Protein AF-A0A2N4SJC4-F1 (afdb_monomer_lite)

pLDDT: mean 71.01, std 21.34, range [36.41, 94.25]

Secondary structure (DSSP, 8-state):
-EEEETTHHHHHHHTT--GGGEEEE-TT-EEEETTEEEE-PPP--------------------------

Foldseek 3Di:
DEEAAPPVLVVVVVVPDDSVPYDHDYAQDWDDDPNDIAHHHDDDDDDPDPDPDDPDDGDPDDDDDPPDD

Radius of gyration: 14.37 Å; chains: 1; bounding box: 45×20×31 Å

Sequence (69 aa):
MFITPLDVGECLIAWGVDPARIRELDWWNETNVGGIRLTAVPAQRHVKLATPLWRSDIVILVHERVALT

Structure (mmCIF, N/CA/C/O backbone):
data_AF-A0A2N4SJC4-F1
#
_entry.id   AF-A0A2N4SJC4-F1
#
loop_
_atom_site.group_PDB
_atom_site.id
_atom_site.type_symbol
_atom_site.label_atom_id
_atom_site.label_alt_id
_atom_site.label_comp_id
_atom_site.label_asym_id
_atom_site.label_entity_id
_atom_site.label_seq_id
_atom_site.pdbx_PDB_ins_code
_atom_site.Cartn_x
_atom_site.Cartn_y
_atom_site.Cartn_z
_atom_site.occupancy
_atom_site.B_iso_or_equiv
_atom_site.auth_seq_id
_atom_site.auth_comp_id
_atom_site.auth_asym_id
_atom_site.auth_atom_id
_atom_site.pdbx_PDB_model_num
ATOM 1 N N . MET A 1 1 ? -3.164 -8.762 -1.959 1.00 83.12 1 MET A N 1
ATOM 2 C CA . MET A 1 1 ? -3.344 -7.329 -2.243 1.00 83.12 1 MET A CA 1
ATOM 3 C C . MET A 1 1 ? -2.433 -6.563 -1.299 1.00 83.12 1 MET A C 1
ATOM 5 O O . MET A 1 1 ? -2.328 -6.972 -0.150 1.00 83.12 1 MET A O 1
ATOM 9 N N . PHE A 1 2 ? -1.738 -5.548 -1.795 1.00 86.94 2 PHE A N 1
ATOM 10 C CA . PHE A 1 2 ? -0.796 -4.689 -1.086 1.00 86.94 2 PHE A CA 1
ATOM 11 C C . PHE A 1 2 ? -1.388 -3.288 -1.029 1.00 86.94 2 PHE A C 1
ATOM 13 O O . PHE A 1 2 ? -1.867 -2.789 -2.045 1.00 86.94 2 PHE A O 1
ATOM 20 N N . ILE A 1 3 ? -1.369 -2.686 0.155 1.00 89.38 3 ILE A N 1
ATOM 21 C CA . ILE A 1 3 ? -1.780 -1.299 0.365 1.00 89.38 3 ILE A CA 1
ATOM 22 C C . ILE A 1 3 ? -0.553 -0.537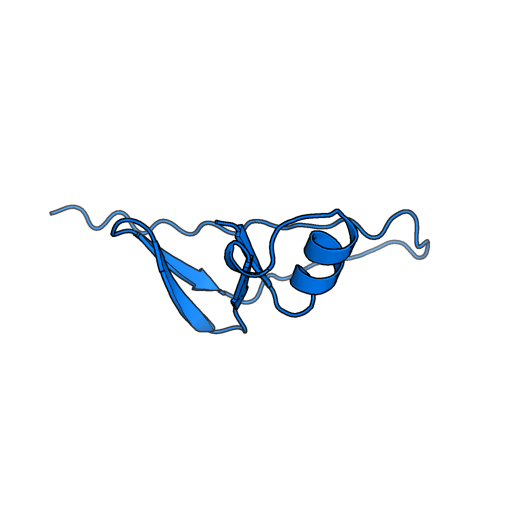 0.826 1.00 89.38 3 ILE A C 1
ATOM 24 O O . ILE A 1 3 ? 0.083 -0.945 1.799 1.00 89.38 3 ILE A O 1
ATOM 28 N N . THR A 1 4 ? -0.212 0.535 0.126 1.00 87.00 4 THR A N 1
ATOM 29 C CA . THR A 1 4 ? 1.024 1.279 0.367 1.00 87.00 4 THR A CA 1
ATOM 30 C C . THR A 1 4 ? 0.791 2.787 0.278 1.00 87.00 4 THR A C 1
ATOM 32 O O . THR A 1 4 ? -0.227 3.220 -0.263 1.00 87.00 4 THR A O 1
ATOM 35 N N . PRO A 1 5 ? 1.723 3.606 0.789 1.00 87.62 5 PRO A N 1
ATOM 36 C CA . PRO A 1 5 ? 1.803 5.016 0.421 1.00 87.62 5 PRO A 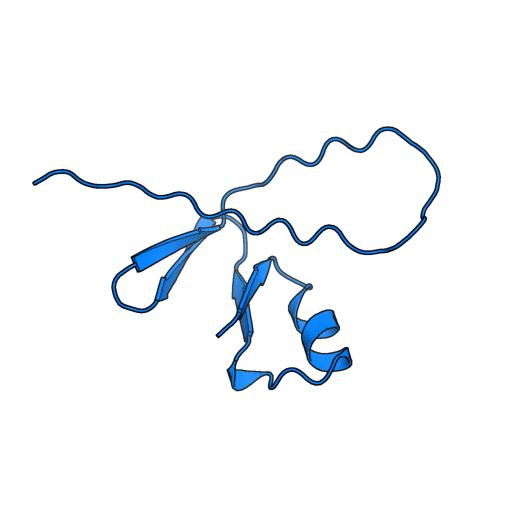CA 1
ATOM 37 C C . PRO A 1 5 ? 2.030 5.198 -1.086 1.00 87.62 5 PRO A C 1
ATOM 39 O O . PRO A 1 5 ? 2.403 4.241 -1.775 1.00 87.62 5 PRO A O 1
ATOM 42 N N . LEU A 1 6 ? 1.848 6.433 -1.558 1.00 88.19 6 LEU A N 1
ATOM 43 C CA . LEU A 1 6 ? 2.258 6.859 -2.897 1.00 88.19 6 LEU A CA 1
ATOM 44 C C . LEU A 1 6 ? 3.741 6.547 -3.167 1.00 88.19 6 LEU A C 1
ATOM 46 O O . LEU A 1 6 ? 4.569 6.572 -2.252 1.00 88.19 6 LEU A O 1
ATOM 50 N N . ASP A 1 7 ? 4.048 6.266 -4.432 1.00 87.75 7 ASP A N 1
ATOM 51 C CA . ASP A 1 7 ? 5.368 5.965 -5.006 1.00 87.75 7 ASP A CA 1
ATOM 52 C C . ASP A 1 7 ? 6.049 4.665 -4.522 1.00 87.75 7 ASP A C 1
ATOM 54 O O . ASP A 1 7 ? 7.147 4.320 -4.971 1.00 87.75 7 ASP A O 1
ATOM 58 N N . VAL A 1 8 ? 5.425 3.903 -3.621 1.00 87.19 8 VAL A N 1
ATOM 59 C CA . VAL A 1 8 ? 5.946 2.602 -3.155 1.00 87.19 8 VAL A CA 1
ATOM 60 C C . VAL A 1 8 ? 5.590 1.475 -4.132 1.00 87.19 8 VAL A C 1
ATOM 62 O O . VAL A 1 8 ? 6.304 0.470 -4.212 1.00 87.19 8 VAL A O 1
ATOM 65 N N . GLY A 1 9 ? 4.517 1.639 -4.900 1.00 87.81 9 GLY A N 1
ATOM 66 C CA . GLY A 1 9 ? 4.024 0.687 -5.885 1.00 87.81 9 GLY A CA 1
ATOM 67 C C . GLY A 1 9 ? 5.049 0.393 -6.972 1.00 87.81 9 GLY A C 1
ATOM 68 O O . GLY A 1 9 ? 5.294 -0.774 -7.262 1.00 87.81 9 GLY A O 1
ATOM 69 N N . GLU A 1 10 ? 5.739 1.414 -7.478 1.00 91.56 10 GLU A N 1
ATOM 70 C CA . GLU A 1 10 ? 6.812 1.263 -8.473 1.00 91.56 10 GLU A CA 1
ATOM 71 C C . GLU A 1 10 ? 7.935 0.332 -7.986 1.00 91.56 10 GLU A C 1
ATOM 73 O O . GLU A 1 10 ? 8.407 -0.536 -8.723 1.00 91.56 10 GLU A O 1
ATOM 78 N N . CYS A 1 11 ? 8.321 0.434 -6.709 1.00 89.56 11 CYS A N 1
ATOM 79 C CA . CYS A 1 11 ? 9.301 -0.477 -6.113 1.00 89.56 11 CYS A CA 1
ATOM 80 C C . CYS A 1 11 ? 8.789 -1.925 -6.074 1.00 89.56 11 CYS A C 1
ATOM 82 O O . CYS A 1 11 ? 9.540 -2.851 -6.381 1.00 89.56 11 CYS A O 1
ATOM 84 N N . LEU A 1 12 ? 7.518 -2.136 -5.711 1.00 85.88 12 LEU A N 1
ATOM 85 C CA . LEU A 1 12 ? 6.916 -3.474 -5.680 1.00 85.88 12 LEU A CA 1
ATOM 86 C C . LEU A 1 12 ? 6.800 -4.078 -7.088 1.00 85.88 12 LEU A C 1
ATOM 88 O O . LEU A 1 12 ? 7.063 -5.270 -7.259 1.00 85.88 12 LEU A O 1
ATOM 92 N N . ILE A 1 13 ? 6.471 -3.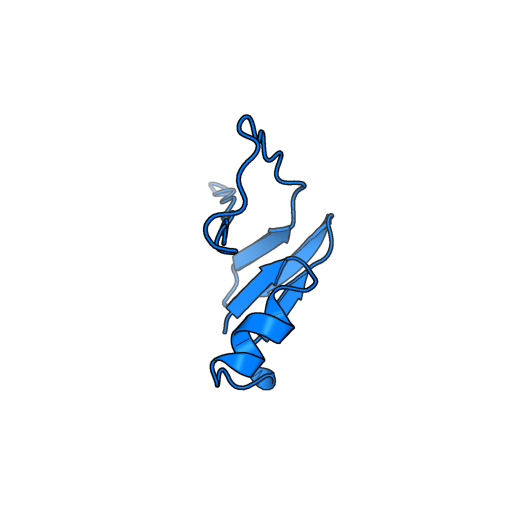264 -8.093 1.00 93.44 13 ILE A N 1
ATOM 93 C CA . ILE A 1 13 ? 6.428 -3.675 -9.503 1.00 93.44 13 ILE A CA 1
ATOM 94 C C . ILE A 1 13 ? 7.823 -4.090 -9.976 1.00 93.44 13 ILE A C 1
ATOM 96 O O . ILE A 1 13 ? 7.975 -5.162 -10.561 1.00 93.44 13 ILE A O 1
ATOM 100 N N . ALA A 1 14 ? 8.857 -3.303 -9.660 1.00 92.12 14 ALA A N 1
ATOM 101 C CA . ALA A 1 14 ? 10.244 -3.638 -9.985 1.00 92.12 14 ALA A CA 1
ATOM 102 C C . ALA A 1 14 ? 10.708 -4.962 -9.346 1.00 92.12 14 ALA A C 1
ATOM 104 O O . ALA A 1 14 ? 11.583 -5.640 -9.882 1.00 92.12 14 ALA A O 1
ATOM 105 N N . TRP A 1 15 ? 10.106 -5.359 -8.221 1.00 93.19 15 TRP A N 1
ATOM 106 C CA . TRP A 1 15 ? 10.343 -6.648 -7.563 1.00 93.19 15 TRP A CA 1
ATOM 107 C C . TRP A 1 15 ? 9.454 -7.791 -8.078 1.00 93.19 15 TRP A C 1
ATOM 109 O O . TRP A 1 15 ? 9.515 -8.901 -7.549 1.00 93.19 15 TRP A O 1
ATOM 119 N N . GLY A 1 16 ? 8.648 -7.553 -9.115 1.00 92.19 16 GLY A N 1
ATOM 120 C CA . GLY A 1 16 ? 7.824 -8.572 -9.767 1.00 92.19 16 GLY A CA 1
ATOM 121 C C . GLY A 1 16 ? 6.448 -8.784 -9.135 1.00 92.19 16 GLY A C 1
ATOM 122 O O . GLY A 1 16 ? 5.798 -9.794 -9.410 1.00 92.19 16 GLY A O 1
ATOM 123 N N . VAL A 1 17 ? 5.977 -7.866 -8.287 1.00 90.50 17 VAL A N 1
ATOM 124 C CA . VAL A 1 17 ? 4.588 -7.890 -7.817 1.00 90.50 17 VAL A CA 1
ATOM 125 C C . VAL A 1 17 ? 3.667 -7.438 -8.950 1.00 90.50 17 VAL A C 1
ATOM 127 O O . VAL A 1 17 ? 3.873 -6.387 -9.548 1.00 90.50 17 VAL A O 1
ATOM 130 N N . ASP A 1 18 ? 2.624 -8.224 -9.216 1.00 92.56 18 ASP A N 1
ATOM 131 C CA . ASP A 1 18 ? 1.569 -7.866 -10.169 1.00 92.56 18 ASP A CA 1
ATOM 132 C C . ASP A 1 18 ? 0.926 -6.509 -9.792 1.00 92.56 18 ASP A C 1
ATOM 134 O O . ASP A 1 18 ? 0.390 -6.397 -8.679 1.00 92.56 18 ASP A O 1
ATOM 138 N N . PRO A 1 19 ? 0.926 -5.502 -10.693 1.00 93.50 19 PRO A N 1
ATOM 139 C CA . PRO A 1 19 ? 0.296 -4.202 -10.464 1.00 93.50 19 PRO A CA 1
ATOM 140 C C . PRO A 1 19 ? -1.170 -4.292 -10.031 1.00 93.50 19 PRO A C 1
ATOM 142 O O . PRO A 1 19 ? -1.613 -3.502 -9.201 1.00 93.50 19 PRO A O 1
ATOM 145 N N . ALA A 1 20 ? -1.918 -5.297 -10.502 1.00 94.25 20 ALA A N 1
ATOM 146 C CA . ALA A 1 20 ? -3.317 -5.498 -10.118 1.00 94.25 20 ALA A CA 1
ATOM 147 C C . ALA A 1 20 ? -3.487 -5.831 -8.625 1.00 94.25 20 ALA A C 1
ATOM 149 O O . ALA A 1 20 ? -4.583 -5.738 -8.066 1.00 94.25 20 ALA A O 1
ATOM 150 N N . ARG A 1 21 ? -2.401 -6.231 -7.954 1.00 89.69 21 ARG A N 1
ATOM 151 C CA . ARG A 1 21 ? -2.381 -6.520 -6.521 1.00 89.69 21 ARG A CA 1
ATOM 152 C C . ARG A 1 21 ? -1.950 -5.321 -5.687 1.00 89.69 21 ARG A C 1
ATOM 154 O O . ARG A 1 21 ? -1.948 -5.489 -4.470 1.00 89.69 21 ARG A O 1
ATOM 161 N N . ILE A 1 22 ? -1.590 -4.180 -6.273 1.00 89.88 22 ILE A N 1
ATOM 162 C CA . ILE A 1 22 ? -1.057 -3.005 -5.572 1.00 89.88 22 ILE A CA 1
ATOM 163 C C . ILE A 1 22 ? -2.108 -1.896 -5.560 1.00 89.88 22 ILE A C 1
ATOM 165 O O . ILE A 1 22 ? -2.749 -1.610 -6.567 1.00 89.88 22 ILE A O 1
ATOM 169 N N . ARG A 1 23 ? -2.285 -1.258 -4.404 1.00 90.12 23 ARG A N 1
ATOM 170 C CA . ARG A 1 23 ? -3.110 -0.064 -4.256 1.00 90.12 23 ARG A CA 1
ATOM 171 C C . ARG A 1 23 ? -2.379 0.966 -3.413 1.00 90.12 23 ARG A C 1
ATOM 173 O O . ARG A 1 23 ? -2.153 0.750 -2.225 1.00 90.12 23 ARG A O 1
ATOM 180 N N . GLU A 1 24 ? -2.056 2.088 -4.031 1.00 91.06 24 GLU A N 1
ATOM 181 C CA . GLU A 1 24 ? -1.447 3.221 -3.348 1.00 91.06 24 GLU A CA 1
ATOM 182 C C . GLU A 1 24 ? -2.524 4.159 -2.805 1.00 91.06 24 GLU A C 1
ATOM 184 O O . GLU A 1 24 ? -3.570 4.360 -3.430 1.00 91.06 24 GLU A O 1
ATOM 189 N N . LEU A 1 25 ? -2.280 4.713 -1.622 1.00 89.50 25 LEU A N 1
ATOM 190 C CA . LEU A 1 25 ? -3.146 5.697 -0.987 1.00 89.50 25 LEU A CA 1
ATOM 191 C C . LEU A 1 25 ? -2.347 6.962 -0.678 1.00 89.50 25 LEU A C 1
ATOM 193 O O . LEU A 1 25 ? -1.278 6.903 -0.068 1.00 89.50 25 LEU A O 1
ATOM 197 N N . ASP A 1 26 ? -2.911 8.102 -1.069 1.00 86.75 26 ASP A N 1
ATOM 198 C CA . ASP A 1 26 ? -2.497 9.417 -0.586 1.00 86.75 26 ASP A CA 1
ATOM 199 C C . ASP A 1 26 ? -3.017 9.657 0.839 1.00 86.75 26 ASP A C 1
ATOM 201 O O . ASP A 1 26 ? -3.904 8.949 1.325 1.00 86.75 26 ASP A O 1
ATOM 205 N N . TRP A 1 27 ? -2.477 10.656 1.528 1.00 84.25 27 TRP A N 1
ATOM 206 C CA . TRP A 1 27 ? -2.936 11.039 2.854 1.00 84.25 27 TRP A CA 1
ATOM 207 C C . TRP A 1 27 ? -4.427 11.349 2.856 1.00 84.25 27 TRP A C 1
ATOM 209 O O . TRP A 1 27 ? -4.960 12.007 1.966 1.00 84.25 27 TRP A O 1
ATOM 219 N N . TRP A 1 28 ? -5.085 10.869 3.904 1.00 81.81 28 TRP A N 1
ATOM 220 C CA . TRP A 1 28 ? -6.525 10.943 4.120 1.00 81.81 28 TRP A CA 1
ATOM 221 C C . TRP A 1 28 ? -7.370 10.126 3.137 1.00 81.81 28 TRP A C 1
ATOM 223 O O . TRP A 1 28 ? -8.585 10.057 3.319 1.00 81.81 28 TRP A O 1
ATOM 233 N N . ASN A 1 29 ? -6.763 9.435 2.164 1.00 87.06 29 ASN A N 1
ATOM 234 C CA . ASN A 1 29 ? -7.494 8.474 1.348 1.00 87.06 29 ASN A CA 1
ATOM 235 C C . ASN A 1 29 ? -7.795 7.198 2.131 1.00 87.06 29 ASN A C 1
ATOM 237 O O . ASN A 1 29 ? -7.036 6.745 2.993 1.00 87.06 29 ASN A O 1
ATOM 241 N N . GLU A 1 30 ? -8.912 6.580 1.760 1.00 86.94 30 GLU A N 1
ATOM 242 C CA . GLU A 1 30 ? -9.404 5.358 2.374 1.00 86.94 30 GLU A CA 1
ATOM 243 C C . GLU A 1 30 ? -9.618 4.249 1.350 1.00 86.94 30 GLU A C 1
ATOM 245 O O . GLU A 1 30 ? -9.830 4.471 0.154 1.00 86.94 30 GLU A O 1
ATOM 250 N N . THR A 1 31 ? -9.637 3.020 1.846 1.00 87.00 31 THR A N 1
ATOM 251 C CA . THR A 1 31 ? -10.075 1.859 1.080 1.00 87.00 31 THR A CA 1
ATOM 252 C C . THR A 1 31 ? -10.693 0.815 1.991 1.00 87.00 31 THR A C 1
ATOM 254 O O . THR A 1 31 ? -10.351 0.706 3.167 1.00 87.00 31 THR A O 1
ATOM 257 N N . ASN A 1 32 ? -11.603 0.021 1.433 1.00 89.50 32 ASN A N 1
ATOM 258 C CA . ASN A 1 32 ? -12.160 -1.139 2.108 1.00 89.50 32 ASN A CA 1
ATOM 259 C C . ASN A 1 32 ? -11.508 -2.416 1.566 1.00 89.50 32 ASN A C 1
ATOM 261 O O . ASN A 1 32 ? -11.403 -2.586 0.350 1.00 89.50 32 ASN A O 1
ATOM 265 N N . VAL A 1 33 ? -11.066 -3.296 2.460 1.00 84.19 33 VAL A N 1
ATOM 266 C CA . VAL A 1 33 ? -10.523 -4.615 2.126 1.00 84.19 33 VAL A CA 1
ATOM 267 C C . VAL A 1 33 ? -11.162 -5.638 3.046 1.00 84.1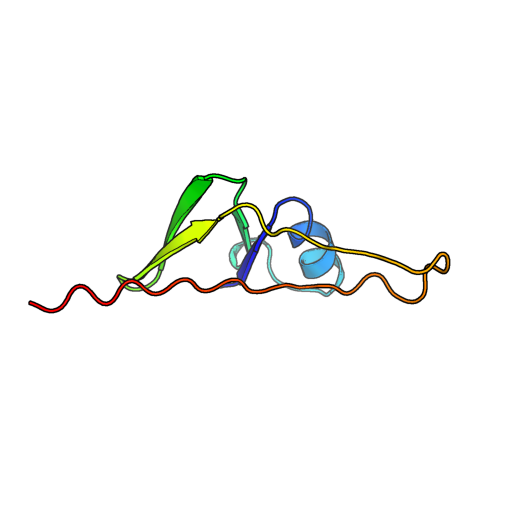9 33 VAL A C 1
ATOM 269 O O . VAL A 1 33 ? -10.958 -5.594 4.255 1.00 84.19 33 VAL A O 1
ATOM 272 N N . GLY A 1 34 ? -11.945 -6.560 2.485 1.00 85.44 34 GLY A N 1
ATOM 273 C CA . GLY A 1 34 ? -12.562 -7.635 3.266 1.00 85.44 34 GLY A CA 1
ATOM 274 C C . GLY A 1 34 ? -13.450 -7.140 4.414 1.00 85.44 34 GLY A C 1
ATOM 275 O O . GLY A 1 34 ? -13.482 -7.768 5.464 1.00 85.44 34 GLY A O 1
ATOM 276 N N . GLY A 1 35 ? -14.124 -5.996 4.248 1.00 87.00 35 GLY A N 1
ATOM 277 C CA . GLY A 1 35 ? -14.957 -5.380 5.286 1.00 87.00 35 GLY A CA 1
ATOM 278 C C . GLY A 1 35 ? -14.198 -4.440 6.227 1.00 87.00 35 GLY A C 1
ATOM 279 O O . GLY A 1 35 ? -14.832 -3.674 6.949 1.00 87.00 35 GLY A O 1
ATOM 280 N N . ILE A 1 36 ? -12.865 -4.420 6.175 1.00 84.38 36 ILE A N 1
ATOM 281 C CA . ILE A 1 36 ? -12.021 -3.557 7.004 1.00 84.38 36 ILE A CA 1
ATOM 282 C C . ILE A 1 36 ? -11.754 -2.246 6.266 1.00 84.38 36 ILE A C 1
ATOM 284 O O . ILE A 1 36 ? -11.320 -2.248 5.112 1.00 84.38 36 ILE A O 1
ATOM 288 N N . ARG A 1 37 ? -11.994 -1.114 6.935 1.00 85.88 37 ARG A N 1
ATOM 289 C CA . ARG A 1 37 ? -11.638 0.217 6.432 1.00 85.88 37 ARG A CA 1
ATOM 290 C C . ARG A 1 37 ? -10.208 0.553 6.835 1.00 85.88 37 ARG A C 1
ATOM 292 O O . ARG A 1 37 ? -9.879 0.530 8.016 1.00 85.88 37 ARG A O 1
ATOM 299 N N . LEU A 1 38 ? -9.390 0.891 5.849 1.00 82.56 38 LEU A N 1
ATOM 300 C CA . LEU A 1 38 ? -8.022 1.359 6.024 1.00 82.56 38 LEU A CA 1
ATOM 301 C C . LEU A 1 38 ? -7.954 2.815 5.569 1.00 82.56 38 LEU A C 1
ATOM 303 O O . LEU A 1 38 ? -8.362 3.117 4.448 1.00 82.56 38 LEU A O 1
ATOM 307 N N . THR A 1 39 ? -7.428 3.688 6.423 1.00 85.50 39 THR A N 1
ATOM 308 C CA . THR A 1 39 ? -7.250 5.118 6.145 1.00 85.50 39 THR A CA 1
ATOM 309 C C . THR A 1 39 ? -5.765 5.442 6.208 1.00 85.50 39 THR A C 1
ATOM 311 O O . THR A 1 39 ? -5.111 5.165 7.217 1.00 85.50 39 THR A O 1
ATOM 314 N N . ALA A 1 40 ? -5.224 6.020 5.138 1.00 83.12 40 ALA A N 1
ATOM 315 C CA . ALA A 1 40 ? -3.848 6.492 5.117 1.00 83.12 40 ALA A CA 1
ATOM 316 C C . ALA A 1 40 ? -3.751 7.776 5.946 1.00 83.12 40 ALA A C 1
ATOM 318 O O . ALA A 1 40 ? -4.266 8.823 5.564 1.00 83.12 40 ALA A O 1
ATOM 319 N N . VAL A 1 41 ? -3.106 7.697 7.105 1.00 78.94 41 VAL A N 1
ATOM 320 C CA . VAL A 1 41 ? -2.848 8.862 7.959 1.00 78.94 41 VAL A CA 1
ATOM 321 C C . VAL A 1 41 ? -1.406 9.334 7.777 1.00 78.94 41 VAL A C 1
ATOM 323 O O . VAL A 1 41 ? -0.529 8.497 7.539 1.00 78.94 41 VAL A O 1
ATOM 326 N N . PRO A 1 42 ? -1.123 10.645 7.895 1.00 75.25 42 PRO A N 1
ATOM 327 C CA . PRO A 1 42 ? 0.243 11.145 7.834 1.00 75.25 42 PRO A CA 1
ATOM 328 C C . PRO A 1 42 ? 1.125 10.435 8.868 1.00 75.25 42 PRO A C 1
ATOM 330 O O . PRO A 1 42 ? 0.896 10.529 10.075 1.00 75.25 42 PRO A O 1
ATOM 333 N N . ALA A 1 43 ? 2.140 9.716 8.395 1.00 64.75 43 ALA A N 1
ATOM 334 C CA . ALA A 1 43 ? 3.133 9.089 9.251 1.00 64.75 43 ALA A CA 1
ATOM 335 C C . ALA A 1 43 ? 4.290 10.069 9.467 1.00 64.75 43 ALA A C 1
ATOM 337 O O . ALA A 1 43 ? 4.934 10.508 8.515 1.00 64.75 43 ALA A O 1
ATOM 338 N N . GLN A 1 44 ? 4.580 10.419 10.719 1.00 59.84 44 GLN A N 1
ATOM 339 C CA . GLN A 1 44 ? 5.708 11.294 11.027 1.00 59.84 44 GLN A CA 1
ATOM 340 C C . GLN A 1 44 ? 6.993 10.460 11.155 1.00 59.84 44 GLN A C 1
ATOM 342 O O . GLN A 1 44 ? 7.205 9.761 12.146 1.00 59.84 44 GLN A O 1
ATOM 347 N N . ARG A 1 45 ? 7.867 10.524 10.142 1.00 57.16 45 ARG A N 1
ATOM 348 C CA . ARG A 1 45 ? 9.218 9.936 10.164 1.00 57.16 45 ARG A CA 1
ATOM 349 C C . ARG A 1 45 ? 10.204 10.951 10.758 1.00 57.16 45 ARG A C 1
ATOM 351 O O . ARG A 1 45 ? 10.496 11.960 10.126 1.00 57.16 45 ARG A O 1
ATOM 358 N N . HIS A 1 46 ? 10.768 10.679 11.937 1.00 41.31 46 HIS A N 1
ATOM 359 C CA . HIS A 1 46 ? 11.944 11.403 12.439 1.00 41.31 46 HIS A CA 1
ATOM 360 C C . HIS A 1 46 ? 13.217 10.694 11.964 1.00 41.31 46 HIS A C 1
ATOM 362 O O . HIS A 1 46 ? 13.561 9.637 12.488 1.00 41.31 46 HIS A O 1
ATOM 368 N N . VAL A 1 47 ? 13.931 11.272 10.993 1.00 46.66 47 VAL A N 1
ATOM 369 C CA . VAL A 1 47 ? 15.266 10.794 10.603 1.00 46.66 47 VAL A CA 1
ATOM 370 C C . VAL A 1 47 ? 16.328 11.718 11.211 1.00 46.66 47 VAL A C 1
ATOM 372 O O . VAL A 1 47 ? 16.367 12.915 10.940 1.00 46.66 47 VAL A O 1
ATOM 375 N N . LYS A 1 48 ? 17.181 11.171 12.079 1.00 40.16 48 LYS A N 1
ATOM 376 C CA . LYS A 1 48 ? 18.422 11.809 12.536 1.00 40.16 48 LYS A CA 1
ATOM 377 C C . LYS A 1 48 ? 19.554 10.845 12.219 1.00 40.16 48 LYS A C 1
ATOM 379 O O . LYS A 1 48 ? 19.803 9.972 13.034 1.00 40.16 48 LYS A O 1
ATOM 384 N N . LEU A 1 49 ? 20.164 10.964 11.038 1.00 45.22 49 LEU A N 1
ATOM 385 C CA . LEU A 1 49 ? 21.548 10.578 10.709 1.00 45.22 49 LEU A CA 1
ATOM 386 C C . LEU A 1 49 ? 21.762 10.761 9.198 1.00 45.22 49 LEU A C 1
ATOM 388 O O . LEU A 1 49 ? 21.005 10.248 8.378 1.00 45.22 49 LEU A O 1
ATOM 392 N N . ALA A 1 50 ? 22.791 11.527 8.837 1.00 52.41 50 ALA A N 1
ATOM 393 C CA . ALA A 1 50 ? 23.196 11.763 7.459 1.00 52.41 50 ALA A CA 1
ATOM 394 C C . ALA A 1 50 ? 24.006 10.565 6.939 1.00 52.41 50 ALA A C 1
ATOM 396 O O . ALA A 1 50 ? 25.233 10.578 6.982 1.00 52.41 50 ALA A O 1
ATOM 397 N N . THR A 1 51 ? 23.339 9.503 6.481 1.00 43.56 51 THR A N 1
ATOM 398 C CA . THR A 1 51 ? 23.943 8.491 5.592 1.00 43.56 51 THR A CA 1
ATOM 399 C C . THR A 1 51 ? 22.834 7.685 4.903 1.00 43.56 51 THR A C 1
ATOM 401 O O . THR A 1 51 ? 22.045 7.054 5.606 1.00 43.56 51 THR A O 1
ATOM 404 N N . PRO A 1 52 ? 22.722 7.671 3.559 1.00 48.28 52 PRO A N 1
ATOM 405 C CA . PRO A 1 52 ? 21.732 6.849 2.877 1.00 48.28 52 PRO A CA 1
ATOM 406 C C . PRO A 1 52 ? 22.276 5.425 2.742 1.00 48.28 52 PRO A C 1
ATOM 408 O O . PRO A 1 52 ? 22.855 5.051 1.724 1.00 48.28 52 PRO A O 1
ATOM 411 N N . LEU A 1 53 ? 22.105 4.628 3.791 1.00 44.84 53 LEU A N 1
ATOM 412 C CA . LEU A 1 53 ? 22.161 3.177 3.684 1.00 44.84 53 LEU A CA 1
ATOM 413 C C . LEU A 1 53 ? 20.709 2.702 3.564 1.00 44.84 53 LEU A C 1
ATOM 415 O O . LEU A 1 53 ? 19.896 3.018 4.423 1.00 44.84 53 LEU A O 1
ATOM 419 N N . TRP A 1 54 ? 20.412 2.026 2.449 1.00 42.88 54 TRP A N 1
ATOM 420 C CA . TRP A 1 54 ? 19.171 1.307 2.102 1.00 42.88 54 TRP A CA 1
ATOM 421 C C . TRP A 1 54 ? 17.825 2.061 2.203 1.00 42.88 54 TRP A C 1
ATOM 423 O O . TRP A 1 54 ? 17.290 2.394 3.255 1.00 42.88 54 TRP A O 1
ATOM 433 N N . ARG A 1 55 ? 17.218 2.219 1.022 1.00 43.50 55 ARG A N 1
ATOM 434 C CA . ARG A 1 55 ? 15.847 2.660 0.744 1.00 43.50 55 ARG A CA 1
ATOM 435 C C . ARG A 1 55 ? 14.850 1.577 1.185 1.00 43.50 55 ARG A C 1
ATOM 437 O O . ARG A 1 55 ? 14.352 0.825 0.356 1.00 43.50 55 ARG A O 1
ATOM 444 N N . SER A 1 56 ? 14.593 1.452 2.482 1.00 47.78 56 SER A N 1
ATOM 445 C CA . SER A 1 56 ? 13.598 0.505 2.997 1.00 47.78 56 SER A CA 1
ATOM 446 C C . SER A 1 56 ? 13.036 0.961 4.339 1.00 47.78 56 SER A C 1
ATOM 448 O O . SER A 1 56 ? 13.463 0.504 5.392 1.00 47.78 56 SER A O 1
ATOM 450 N N . ASP A 1 57 ? 12.032 1.831 4.288 1.00 41.75 57 ASP A N 1
ATOM 451 C CA . ASP A 1 57 ? 11.125 2.061 5.409 1.00 41.75 57 ASP A CA 1
ATOM 452 C C . ASP A 1 57 ? 9.693 1.879 4.915 1.00 41.75 57 ASP A C 1
ATOM 454 O O . ASP A 1 57 ? 8.952 2.835 4.700 1.00 41.75 57 ASP A O 1
ATOM 458 N N . ILE A 1 58 ? 9.308 0.623 4.693 1.00 42.53 58 ILE A N 1
ATOM 459 C CA . ILE A 1 58 ? 7.899 0.267 4.537 1.00 4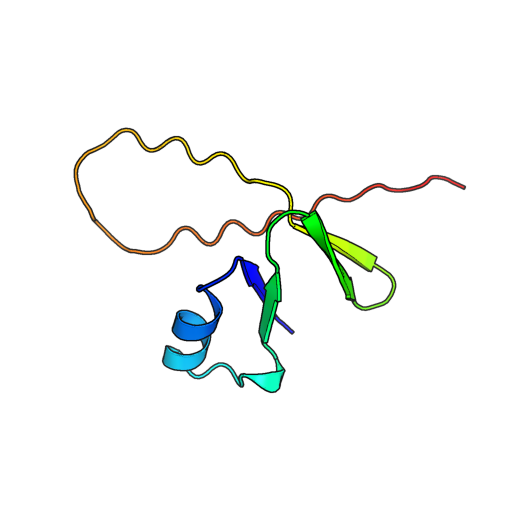2.53 58 ILE A CA 1
ATOM 460 C C . ILE A 1 58 ? 7.289 0.309 5.943 1.00 42.53 58 ILE A C 1
ATOM 462 O O . ILE A 1 58 ? 7.420 -0.630 6.725 1.00 42.53 58 ILE A O 1
ATOM 466 N N . VAL A 1 59 ? 6.657 1.432 6.287 1.00 40.41 59 VAL A N 1
ATOM 467 C CA . VAL A 1 59 ? 5.782 1.531 7.460 1.00 40.41 59 VAL A CA 1
ATOM 468 C C . VAL A 1 59 ? 4.387 1.094 7.019 1.00 40.41 59 VAL A C 1
ATOM 470 O O . VAL A 1 59 ? 3.699 1.823 6.310 1.00 40.41 59 VAL A O 1
ATOM 473 N N . ILE A 1 60 ? 3.966 -0.104 7.429 1.00 46.19 60 ILE A N 1
ATOM 474 C CA . ILE A 1 60 ? 2.562 -0.521 7.348 1.00 46.19 60 ILE A CA 1
ATOM 475 C C . ILE A 1 60 ? 1.871 0.039 8.595 1.00 46.19 60 ILE A C 1
ATOM 477 O O . ILE A 1 60 ? 2.017 -0.500 9.689 1.00 46.19 60 ILE A O 1
ATOM 481 N N . LEU A 1 61 ? 1.148 1.148 8.441 1.00 43.28 61 LEU A N 1
ATOM 482 C CA . LEU A 1 61 ? 0.296 1.708 9.491 1.00 43.28 61 LEU A CA 1
ATOM 483 C C . LEU A 1 61 ? -1.100 1.080 9.364 1.00 43.28 61 LEU A C 1
ATOM 485 O O . LEU A 1 61 ? -1.873 1.437 8.479 1.00 43.28 61 LEU A O 1
ATOM 489 N N . VAL A 1 62 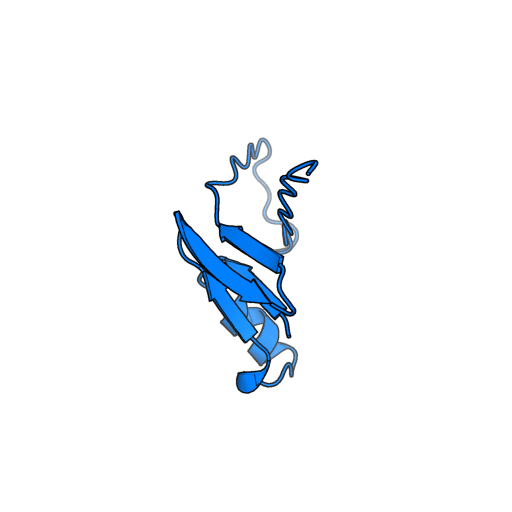? -1.412 0.119 10.237 1.00 49.31 62 VAL A N 1
ATOM 490 C CA . VAL A 1 62 ? -2.782 -0.373 10.453 1.00 49.31 62 VAL A CA 1
ATOM 491 C C . VAL A 1 62 ? -3.328 0.354 11.680 1.00 49.31 62 VAL A C 1
ATOM 493 O O . VAL A 1 62 ? -2.830 0.142 12.781 1.00 49.31 62 VAL A O 1
ATOM 496 N N . HIS A 1 63 ? -4.325 1.225 11.509 1.00 40.41 63 HIS A N 1
ATOM 497 C CA . HIS A 1 63 ? -5.089 1.771 12.634 1.00 40.41 63 HIS A CA 1
ATOM 498 C C . HIS A 1 63 ? -6.451 1.078 12.690 1.00 40.41 63 HIS A C 1
ATOM 500 O O . HIS A 1 63 ? -7.340 1.351 11.886 1.00 40.41 63 HIS A O 1
ATOM 506 N N . GLU A 1 64 ? -6.603 0.162 13.640 1.00 40.78 64 GLU A N 1
ATOM 507 C CA . GLU A 1 64 ? -7.886 -0.428 13.994 1.00 40.78 64 GLU A CA 1
ATOM 508 C C . GLU A 1 64 ? -8.676 0.572 14.857 1.00 40.78 64 GLU A C 1
ATOM 510 O O . GLU A 1 64 ? -8.188 1.044 15.883 1.00 40.78 64 GLU A O 1
ATOM 515 N N . ARG A 1 65 ? -9.921 0.886 14.482 1.00 40.47 65 ARG A N 1
ATOM 516 C CA . ARG A 1 65 ? -10.942 1.218 15.484 1.00 40.47 65 ARG A CA 1
ATOM 517 C C . ARG A 1 65 ? -11.903 0.046 15.558 1.00 40.47 65 ARG A C 1
ATOM 519 O O . ARG A 1 65 ? -12.784 -0.081 14.712 1.00 40.47 65 ARG A O 1
ATOM 526 N N . VAL A 1 66 ? -11.734 -0.783 16.586 1.00 38.22 66 VAL A N 1
ATOM 527 C CA . VAL A 1 66 ? -12.780 -1.698 17.042 1.00 38.22 66 VAL A CA 1
ATOM 528 C C . VAL A 1 66 ? -13.941 -0.823 17.502 1.00 38.22 66 VAL A C 1
ATOM 530 O O . VAL A 1 66 ? -13.876 -0.197 18.559 1.00 38.22 66 VAL A O 1
ATOM 533 N N . ALA A 1 67 ? -14.991 -0.721 16.692 1.00 36.41 67 ALA A N 1
ATOM 534 C CA . ALA A 1 67 ? -16.274 -0.257 17.188 1.00 36.41 67 ALA A CA 1
ATOM 535 C C . ALA A 1 67 ? -16.899 -1.434 17.944 1.00 36.41 67 ALA A C 1
ATOM 537 O O . ALA A 1 67 ? -17.395 -2.376 17.329 1.00 36.41 67 ALA A O 1
ATOM 538 N N . LEU A 1 68 ? -16.814 -1.402 19.275 1.00 36.41 68 LEU A N 1
ATOM 539 C CA . LEU A 1 68 ? -17.626 -2.263 20.130 1.00 36.41 68 LEU A CA 1
ATOM 540 C C . LEU A 1 68 ? -19.100 -1.943 19.836 1.00 36.41 68 LEU A C 1
ATOM 542 O O . LEU A 1 68 ? -19.509 -0.787 19.960 1.00 36.41 68 LEU A O 1
ATOM 546 N N . THR A 1 69 ? -19.857 -2.950 19.399 1.00 45.78 69 THR A N 1
ATOM 547 C CA . THR A 1 69 ? -21.327 -2.971 19.458 1.00 45.78 69 THR A CA 1
ATOM 548 C C . THR A 1 69 ? -21.731 -3.933 20.559 1.00 45.78 69 THR A C 1
ATOM 550 O O . THR A 1 69 ? -21.046 -4.975 20.679 1.00 45.78 69 THR A O 1
#